Protein AF-A0A1Q8G1G6-F1 (afdb_monomer)

Solvent-accessible surface area (backbone atoms only — not comparable to full-atom values): 7381 Å² total; per-residue (Å²): 135,86,81,85,79,86,80,86,79,85,81,82,80,85,83,89,83,85,90,81,82,91,75,85,71,74,69,77,71,67,73,86,63,88,82,80,86,78,89,81,55,75,62,34,54,65,38,69,71,46,29,53,55,49,52,52,51,45,48,54,49,23,48,52,51,34,54,61,74,38,65,86,47,93,57,34,90,70,48,39,62,54,44,27,52,57,45,30,52,55,54,49,54,53,50,51,58,49,26,57,52,52,51,52,54,56,58,72,68,56,77,84,90,123

Sequence (114 aa):
MKHTLLTLAVCLTGLTAALSGTGGTATAQTPAGPAVQIPFEAADLIDPARYEALRERVEIAARDVCREQLLGDLLRPVTLNACIRDAHARAIDQLEAQRSTALTVAAASVPDQG

Secondary structure (DSSP, 8-state):
-----------------------------------------HHHHHSHHHHHHHHHHHHHHHHHHHHHHTTT-TTHHHHHHHHHHHHHHHHHHHHHHHHHHHHHHHHHTS----

Mean predicted aligned error: 14.42 Å

Nearest PDB structures (foldseek):
  3h36-assembly1_A  TM=5.612E-01  e=1.319E+00  Streptococcus mutans

Structure (mmCIF, N/CA/C/O backbone):
data_AF-A0A1Q8G1G6-F1
#
_entry.id   AF-A0A1Q8G1G6-F1
#
loop_
_atom_site.group_PDB
_atom_site.id
_atom_site.type_symbol
_atom_site.label_atom_id
_atom_site.label_alt_id
_atom_site.label_comp_id
_atom_site.label_asym_id
_atom_site.label_entity_id
_atom_site.label_seq_id
_atom_site.pdbx_PDB_ins_code
_atom_site.Cartn_x
_atom_site.Cartn_y
_atom_site.Cartn_z
_atom_site.occupancy
_atom_site.B_iso_or_equiv
_atom_site.auth_seq_id
_atom_site.auth_comp_id
_atom_site.auth_asym_id
_atom_site.auth_atom_id
_atom_site.pdbx_PDB_model_num
ATOM 1 N N . MET A 1 1 ? 15.015 -27.071 -15.206 1.00 39.94 1 MET A N 1
ATOM 2 C CA . MET A 1 1 ? 15.025 -25.614 -14.957 1.00 39.94 1 MET A CA 1
ATOM 3 C C . MET A 1 1 ? 15.166 -25.433 -13.454 1.00 39.94 1 MET A C 1
ATOM 5 O O . MET A 1 1 ? 14.336 -25.945 -12.719 1.00 39.94 1 MET A O 1
ATOM 9 N N . LYS A 1 2 ? 16.305 -24.897 -13.005 1.00 38.47 2 LYS A N 1
ATOM 10 C CA . LYS A 1 2 ? 16.704 -24.829 -11.591 1.00 38.47 2 LYS A CA 1
ATOM 11 C C . LYS A 1 2 ? 15.931 -23.702 -10.900 1.00 38.47 2 LYS A C 1
ATOM 13 O O . LYS A 1 2 ? 16.002 -22.565 -11.347 1.00 38.47 2 LYS A O 1
ATOM 18 N N . HIS A 1 3 ? 15.177 -24.030 -9.855 1.00 40.62 3 HIS A N 1
ATOM 19 C CA . HIS A 1 3 ? 14.495 -23.060 -9.001 1.00 40.62 3 HIS A CA 1
ATOM 20 C C . HIS A 1 3 ? 15.512 -22.448 -8.033 1.00 40.62 3 HIS A C 1
ATOM 22 O O . HIS A 1 3 ? 16.017 -23.135 -7.147 1.00 40.62 3 HIS A O 1
ATOM 28 N N . THR A 1 4 ? 15.846 -21.174 -8.226 1.00 50.84 4 THR A N 1
ATOM 29 C CA . THR A 1 4 ? 16.732 -20.430 -7.325 1.00 50.84 4 THR A CA 1
ATOM 30 C C . THR A 1 4 ? 15.896 -19.862 -6.177 1.00 50.84 4 THR A C 1
ATOM 32 O O . THR A 1 4 ? 15.312 -18.790 -6.294 1.00 50.84 4 THR A O 1
ATOM 35 N N . LEU A 1 5 ? 15.799 -20.615 -5.080 1.00 47.06 5 LEU A N 1
ATOM 36 C CA . LEU A 1 5 ? 15.275 -20.157 -3.790 1.00 47.06 5 LEU A CA 1
ATOM 37 C C . LEU A 1 5 ? 16.332 -19.271 -3.119 1.00 47.06 5 LEU A C 1
ATOM 39 O O . LEU A 1 5 ? 17.402 -19.755 -2.752 1.00 47.06 5 LEU A O 1
ATOM 43 N N . LEU A 1 6 ? 16.052 -17.976 -2.976 1.00 44.91 6 LEU A N 1
ATOM 44 C CA . LEU A 1 6 ? 16.914 -17.046 -2.245 1.00 44.91 6 LEU A CA 1
ATOM 45 C C . LEU A 1 6 ? 16.515 -17.067 -0.761 1.00 44.91 6 LEU A C 1
ATOM 47 O O . LEU A 1 6 ? 15.609 -16.363 -0.325 1.00 44.91 6 LEU A O 1
ATOM 51 N N . THR A 1 7 ? 17.168 -17.940 0.004 1.00 41.25 7 THR A N 1
ATOM 52 C CA . THR A 1 7 ? 17.011 -18.067 1.459 1.00 41.25 7 THR A CA 1
ATOM 53 C C . THR A 1 7 ? 17.846 -16.992 2.156 1.00 41.25 7 THR A C 1
ATOM 55 O O . THR A 1 7 ? 19.072 -17.010 2.068 1.00 41.25 7 THR A O 1
ATOM 58 N N . LEU A 1 8 ? 17.204 -16.055 2.855 1.00 38.19 8 LEU A N 1
ATOM 59 C CA . LEU A 1 8 ? 17.879 -14.977 3.584 1.00 38.19 8 LEU A CA 1
ATOM 60 C C . LEU A 1 8 ? 18.045 -15.383 5.059 1.00 38.19 8 LEU A C 1
ATOM 62 O O . LEU A 1 8 ? 17.093 -15.355 5.833 1.00 38.19 8 LEU A O 1
ATOM 66 N N . ALA A 1 9 ? 19.257 -15.798 5.436 1.00 41.69 9 ALA A N 1
ATOM 67 C CA . ALA A 1 9 ? 19.650 -16.071 6.818 1.00 41.69 9 ALA A CA 1
ATOM 68 C C . ALA A 1 9 ? 20.523 -14.914 7.325 1.00 41.69 9 ALA A C 1
ATOM 70 O O . ALA A 1 9 ? 21.681 -14.789 6.931 1.00 41.69 9 ALA A O 1
ATOM 71 N N . VAL A 1 10 ? 19.973 -14.050 8.182 1.00 51.41 10 VAL A N 1
ATOM 72 C CA . VAL A 1 10 ? 20.742 -12.975 8.830 1.00 51.41 10 VAL A CA 1
ATOM 73 C C . VAL A 1 10 ? 21.190 -13.459 10.208 1.00 51.41 10 VAL A C 1
ATOM 75 O O . VAL A 1 10 ? 20.435 -13.407 11.176 1.00 51.41 10 VAL A O 1
ATOM 78 N N . CYS A 1 11 ? 22.432 -13.942 10.296 1.00 42.97 11 CYS A N 1
ATOM 79 C CA . CYS A 1 11 ? 23.124 -14.144 11.569 1.00 42.97 11 CYS A CA 1
ATOM 80 C C . CYS A 1 11 ? 23.614 -12.788 12.095 1.00 42.97 11 CYS A C 1
ATOM 82 O O . CYS A 1 11 ? 24.591 -12.245 11.583 1.00 42.97 11 CYS A O 1
ATOM 84 N N . LEU A 1 12 ? 22.962 -12.242 13.128 1.00 52.25 12 LEU A N 1
ATOM 85 C CA . LEU A 1 12 ? 23.499 -11.106 13.880 1.00 52.25 12 LEU A CA 1
ATOM 86 C C . LEU A 1 12 ? 24.586 -11.592 14.849 1.00 52.25 12 LEU A C 1
ATOM 88 O O . LEU A 1 12 ? 24.306 -12.009 15.972 1.00 52.25 12 LEU A O 1
ATOM 92 N N . THR A 1 13 ? 25.844 -11.513 14.421 1.00 53.56 13 THR A N 1
ATOM 93 C CA . THR A 1 13 ? 26.989 -11.442 15.335 1.00 53.56 13 THR A CA 1
ATOM 94 C C . THR A 1 13 ? 26.909 -10.148 16.137 1.00 53.56 13 THR A C 1
ATOM 96 O O . THR A 1 13 ? 26.920 -9.056 15.570 1.00 53.56 13 THR A O 1
ATOM 99 N N . GLY A 1 14 ? 26.799 -10.285 17.458 1.00 50.66 14 GLY A N 1
ATOM 100 C CA . GLY A 1 14 ? 26.760 -9.169 18.390 1.00 50.66 14 GLY A CA 1
ATOM 101 C C . GLY A 1 14 ? 28.087 -8.421 18.492 1.00 50.66 14 GLY A C 1
ATOM 102 O O . GLY A 1 14 ? 29.159 -9.011 18.377 1.00 50.66 14 GLY A O 1
ATOM 103 N N . LEU A 1 15 ? 27.999 -7.124 18.792 1.00 52.25 15 LEU A N 1
ATOM 104 C CA . LEU A 1 15 ? 29.054 -6.411 19.498 1.00 52.25 15 LEU A CA 1
ATOM 105 C C . LEU A 1 15 ? 28.471 -5.244 20.309 1.00 52.25 15 LEU A C 1
ATOM 107 O O . LEU A 1 15 ? 27.828 -4.335 19.794 1.00 52.25 15 LEU A O 1
ATOM 111 N N . THR A 1 16 ? 28.696 -5.346 21.611 1.00 51.12 16 THR A N 1
ATOM 112 C CA . THR A 1 16 ? 28.437 -4.425 22.722 1.00 51.12 16 THR A CA 1
ATOM 113 C C . THR A 1 16 ? 29.156 -3.079 22.581 1.00 51.12 16 THR A C 1
ATOM 115 O O . THR A 1 16 ? 30.361 -3.096 22.355 1.00 51.12 16 THR A O 1
ATOM 118 N N . ALA A 1 17 ? 28.479 -1.953 22.872 1.00 47.72 17 ALA A N 1
ATOM 119 C CA . ALA A 1 17 ? 28.999 -0.888 23.753 1.00 47.72 17 ALA A CA 1
ATOM 120 C C . ALA A 1 17 ? 28.007 0.277 24.001 1.00 47.72 17 ALA A C 1
ATOM 122 O O . ALA A 1 17 ? 27.592 0.968 23.081 1.00 47.72 17 ALA A O 1
ATOM 123 N N . ALA A 1 18 ? 27.794 0.519 25.300 1.00 41.44 18 ALA A N 1
ATOM 124 C CA . ALA A 1 18 ? 27.652 1.805 25.993 1.00 41.44 18 ALA A CA 1
ATOM 125 C C . ALA A 1 18 ? 26.351 2.635 25.903 1.00 41.44 18 ALA A C 1
ATOM 127 O O . ALA A 1 18 ? 25.931 3.152 24.875 1.00 41.44 18 ALA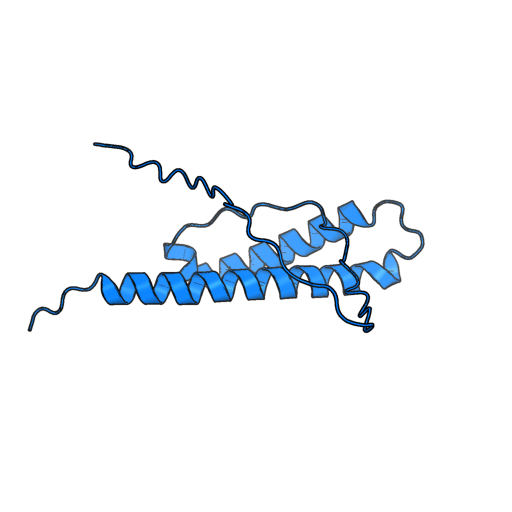 A O 1
ATOM 128 N N . LEU A 1 19 ? 25.794 2.820 27.105 1.00 60.97 19 LEU A N 1
ATOM 129 C CA . LEU A 1 19 ? 24.675 3.661 27.502 1.00 60.97 19 LEU A CA 1
A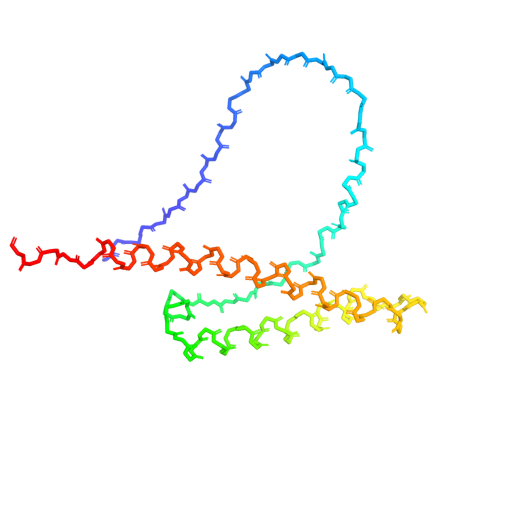TOM 130 C C . LEU A 1 19 ? 24.981 5.154 27.322 1.00 60.97 19 LEU A C 1
ATOM 132 O O . LEU A 1 19 ? 26.043 5.607 27.745 1.00 60.97 19 LEU A O 1
ATOM 136 N N . SER A 1 20 ? 24.001 5.936 26.857 1.00 49.38 20 SER A N 1
ATOM 137 C CA . SER A 1 20 ? 23.825 7.348 27.236 1.00 49.38 20 SER A CA 1
ATOM 138 C C . SER A 1 20 ? 22.422 7.857 26.889 1.00 49.38 20 SER A C 1
ATOM 140 O O . SER A 1 20 ? 22.073 8.003 25.725 1.00 49.38 20 SER A O 1
ATOM 142 N N . GLY A 1 21 ? 21.652 8.170 27.934 1.00 44.41 21 GLY A N 1
ATOM 143 C CA . GLY A 1 21 ? 21.021 9.488 28.055 1.00 44.41 21 GLY A CA 1
ATOM 144 C C . GLY A 1 21 ? 19.748 9.785 27.260 1.00 44.41 21 GLY A C 1
ATOM 145 O O . GLY A 1 21 ? 19.801 10.382 26.196 1.00 44.41 21 GLY A O 1
ATOM 146 N N . THR A 1 22 ? 18.609 9.498 27.898 1.00 48.81 22 THR A N 1
ATOM 147 C CA . THR A 1 22 ? 17.426 10.378 28.022 1.00 48.81 22 THR A CA 1
ATOM 148 C C . THR A 1 22 ? 16.956 11.154 26.792 1.00 48.81 22 THR A C 1
ATOM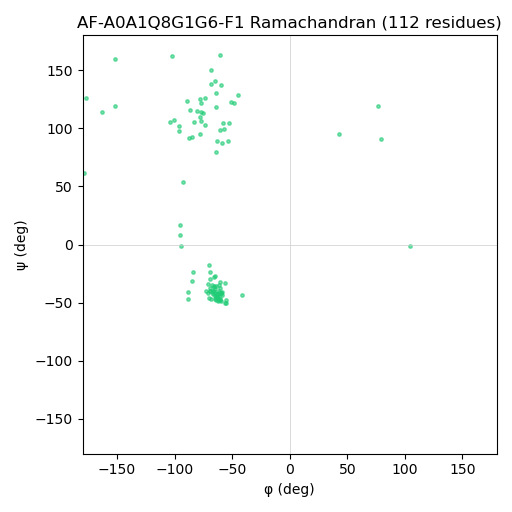 150 O O . THR A 1 22 ? 17.309 12.308 26.565 1.00 48.81 22 THR A O 1
ATOM 153 N N . GLY A 1 23 ? 15.994 10.547 26.114 1.00 39.09 23 GLY A N 1
ATOM 154 C CA . GLY A 1 23 ? 15.108 11.201 25.168 1.00 39.09 23 GLY A CA 1
ATOM 155 C C . GLY A 1 23 ? 14.143 10.161 24.647 1.00 39.09 23 GLY A C 1
ATOM 156 O O . GLY A 1 23 ? 14.199 9.810 23.477 1.00 39.09 23 GLY A O 1
ATOM 157 N N . GLY A 1 24 ? 13.338 9.588 25.547 1.00 40.06 24 GLY A N 1
ATOM 158 C CA . GLY A 1 24 ? 12.262 8.680 25.181 1.00 40.06 24 GLY A CA 1
ATOM 159 C C . GLY A 1 24 ? 11.233 9.438 24.356 1.00 40.06 24 GLY A C 1
ATOM 160 O O . GLY A 1 24 ? 10.193 9.839 24.868 1.00 40.06 24 GLY A O 1
ATOM 161 N N . THR A 1 25 ? 11.514 9.630 23.069 1.00 42.53 25 THR A N 1
ATOM 162 C CA . THR A 1 25 ? 10.460 9.644 22.078 1.00 42.53 25 THR A CA 1
ATOM 163 C C . THR A 1 25 ? 9.848 8.261 22.193 1.00 42.53 25 THR A C 1
ATOM 165 O O . THR A 1 25 ? 10.382 7.257 21.719 1.00 42.53 25 THR A O 1
ATOM 168 N N . ALA A 1 26 ? 8.739 8.189 22.925 1.00 40.22 26 ALA A N 1
ATOM 169 C CA . ALA A 1 26 ? 7.747 7.180 22.658 1.00 40.22 26 ALA A CA 1
ATOM 17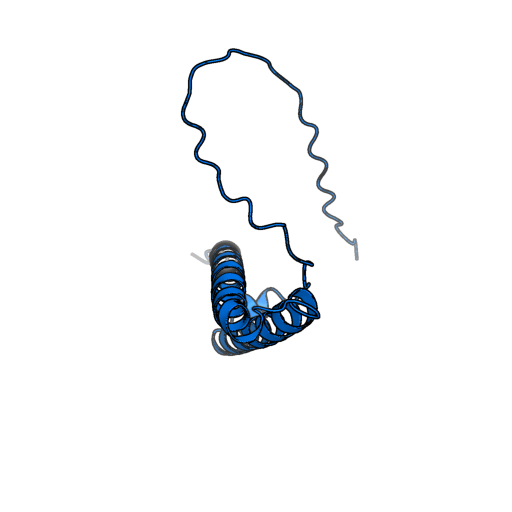0 C C . ALA A 1 26 ? 7.424 7.344 21.172 1.00 40.22 26 ALA A C 1
ATOM 172 O O . ALA A 1 26 ? 6.568 8.133 20.779 1.00 40.22 26 ALA A O 1
ATOM 173 N N . THR A 1 27 ? 8.181 6.647 20.324 1.00 42.66 27 THR A N 1
ATOM 174 C CA . THR A 1 27 ? 7.638 6.163 19.077 1.00 42.66 27 THR A CA 1
ATOM 175 C C . THR A 1 27 ? 6.403 5.433 19.557 1.00 42.66 27 THR A C 1
ATOM 177 O O . THR A 1 27 ? 6.492 4.427 20.261 1.00 42.66 27 THR A O 1
ATOM 180 N N . ALA A 1 28 ? 5.242 6.050 19.350 1.00 39.44 28 ALA A N 1
ATOM 181 C CA . ALA A 1 28 ? 3.993 5.339 19.405 1.00 39.44 28 ALA A CA 1
ATOM 182 C C . ALA A 1 28 ? 4.166 4.265 18.337 1.00 39.44 28 ALA A C 1
ATOM 184 O O . ALA A 1 28 ? 3.925 4.501 17.154 1.00 39.44 28 ALA A O 1
ATOM 185 N N . GLN A 1 29 ? 4.740 3.132 18.745 1.00 39.50 29 GLN A N 1
ATOM 186 C CA . GLN A 1 29 ? 4.792 1.917 17.976 1.00 39.50 29 GLN A CA 1
ATOM 187 C C . GLN A 1 29 ? 3.322 1.579 17.845 1.00 39.50 29 GLN A C 1
ATOM 189 O O . GLN A 1 29 ? 2.725 0.991 18.744 1.00 39.50 29 GLN A O 1
ATOM 194 N N . THR A 1 30 ? 2.699 2.108 16.787 1.00 46.62 30 THR A N 1
ATOM 195 C CA . THR A 1 30 ? 1.367 1.687 16.395 1.00 46.62 30 THR A CA 1
ATOM 196 C C . THR A 1 30 ? 1.464 0.170 16.393 1.00 46.62 30 THR A C 1
ATOM 198 O O . THR A 1 30 ? 2.377 -0.335 15.726 1.00 46.62 30 THR A O 1
ATOM 201 N N . PRO A 1 31 ? 0.634 -0.541 17.178 1.00 46.06 31 PRO A N 1
ATOM 202 C CA . PRO A 1 31 ? 0.660 -1.991 17.195 1.00 46.06 31 PRO A CA 1
ATOM 203 C C . PRO A 1 31 ? 0.728 -2.461 15.748 1.00 46.06 31 PRO A C 1
ATOM 205 O O . PRO A 1 31 ? -0.024 -1.937 14.919 1.00 46.06 31 PRO A O 1
ATOM 208 N N . ALA A 1 32 ? 1.678 -3.344 15.428 1.00 51.94 32 ALA A N 1
ATOM 209 C CA . ALA A 1 32 ? 1.762 -3.930 14.101 1.00 51.94 32 ALA A CA 1
ATOM 210 C C . ALA A 1 32 ? 0.408 -4.597 13.842 1.00 51.94 32 ALA A C 1
ATOM 212 O O . ALA A 1 32 ? 0.106 -5.645 14.412 1.00 51.94 32 ALA A O 1
ATOM 213 N N . GLY A 1 33 ? -0.453 -3.901 13.098 1.00 53.75 33 GLY A N 1
ATOM 214 C CA . GLY A 1 33 ? -1.781 -4.381 12.770 1.00 53.75 33 GLY A CA 1
ATOM 215 C C . GLY A 1 33 ? -1.670 -5.689 11.989 1.00 53.75 33 GLY A C 1
ATOM 216 O O . GLY A 1 33 ? -0.594 -6.005 11.473 1.00 53.75 33 GLY A O 1
ATOM 217 N N . PRO A 1 34 ? -2.758 -6.462 11.895 1.00 60.75 34 PRO A N 1
ATOM 218 C CA . PRO A 1 34 ? -2.795 -7.673 11.102 1.00 60.75 34 PRO A CA 1
ATOM 219 C C . PRO A 1 34 ? -2.283 -7.349 9.698 1.00 60.75 34 PRO A C 1
ATOM 221 O O . PRO A 1 34 ? -2.755 -6.429 9.028 1.00 60.75 34 PRO A O 1
ATOM 224 N N . ALA A 1 35 ? -1.234 -8.065 9.305 1.00 63.47 35 ALA A N 1
ATOM 225 C CA . ALA A 1 35 ? -0.569 -7.850 8.037 1.00 63.47 35 ALA A CA 1
ATOM 226 C C . ALA A 1 35 ? -1.422 -8.465 6.924 1.00 63.47 35 ALA A C 1
ATOM 228 O O . ALA A 1 35 ? -1.580 -9.685 6.865 1.00 63.47 35 ALA A O 1
ATOM 229 N N . VAL A 1 36 ? -1.957 -7.629 6.033 1.00 73.00 36 VAL A N 1
ATOM 230 C CA . VAL A 1 36 ? -2.583 -8.101 4.794 1.00 73.00 36 VAL A CA 1
ATOM 231 C C . VAL A 1 36 ? -1.532 -8.196 3.706 1.00 73.00 36 VAL A C 1
ATOM 233 O O . VAL A 1 36 ? -0.843 -7.229 3.388 1.00 73.00 36 VAL A O 1
ATOM 236 N N . GLN A 1 37 ? -1.411 -9.394 3.141 1.00 80.56 37 GLN A N 1
ATOM 237 C CA . GLN A 1 37 ? -0.549 -9.654 1.999 1.00 80.56 37 GLN A CA 1
ATOM 238 C C . GLN A 1 37 ? -1.323 -9.349 0.719 1.00 80.56 37 GLN A C 1
ATOM 240 O O . GLN A 1 37 ? -2.311 -10.015 0.415 1.00 80.56 37 GLN A O 1
ATOM 245 N N . ILE A 1 38 ? -0.862 -8.355 -0.036 1.00 84.56 38 ILE A N 1
ATOM 246 C CA . ILE A 1 38 ? -1.379 -8.057 -1.372 1.00 84.56 38 ILE A CA 1
ATOM 247 C C . ILE A 1 38 ? -0.391 -8.663 -2.369 1.00 84.56 38 ILE A C 1
ATOM 249 O O . ILE A 1 38 ? 0.715 -8.138 -2.500 1.00 84.56 38 ILE A O 1
ATOM 253 N N . PRO A 1 39 ? -0.729 -9.773 -3.049 1.00 85.94 39 PRO A N 1
ATOM 254 C CA . PRO A 1 39 ? 0.151 -10.339 -4.059 1.00 85.94 39 PRO A CA 1
ATOM 255 C C . PRO A 1 39 ? 0.242 -9.401 -5.272 1.00 85.94 39 PRO A C 1
ATOM 257 O O . PRO A 1 39 ? -0.761 -8.839 -5.726 1.00 85.94 39 PRO A O 1
ATOM 260 N N . PHE A 1 40 ? 1.452 -9.244 -5.803 1.00 90.94 40 PHE A N 1
ATOM 261 C CA . PHE A 1 40 ? 1.724 -8.526 -7.046 1.00 90.94 40 PHE A CA 1
ATOM 262 C C . PHE A 1 40 ? 2.984 -9.077 -7.724 1.00 90.94 40 PHE A C 1
ATOM 264 O O . PHE A 1 40 ? 3.825 -9.725 -7.099 1.00 90.94 40 PHE A O 1
ATOM 271 N N . GLU A 1 41 ? 3.105 -8.814 -9.017 1.00 91.06 41 GLU A N 1
ATOM 272 C CA . GLU A 1 41 ? 4.250 -9.151 -9.856 1.00 91.06 41 GLU A CA 1
ATOM 273 C C . GLU A 1 41 ? 5.125 -7.916 -10.102 1.00 91.06 41 GLU A C 1
ATOM 275 O O . GLU A 1 41 ? 4.669 -6.778 -10.005 1.00 91.06 41 GLU A O 1
ATOM 280 N N . ALA A 1 42 ? 6.377 -8.114 -10.526 1.00 87.38 42 ALA A N 1
ATOM 281 C CA . ALA A 1 42 ? 7.262 -7.000 -10.889 1.00 87.38 42 ALA A CA 1
ATOM 282 C C . ALA A 1 42 ? 6.656 -6.089 -11.977 1.00 87.38 42 ALA A C 1
ATOM 284 O O . ALA A 1 42 ? 6.839 -4.873 -11.951 1.00 87.38 42 ALA A O 1
ATOM 285 N N . ALA A 1 43 ? 5.882 -6.663 -12.902 1.00 88.94 43 ALA A N 1
ATOM 286 C CA . ALA A 1 43 ? 5.189 -5.906 -13.937 1.00 88.94 43 ALA A CA 1
ATOM 287 C C . ALA A 1 43 ? 4.107 -4.964 -13.376 1.00 88.94 43 ALA A C 1
ATOM 289 O O . ALA A 1 43 ? 3.859 -3.927 -13.983 1.00 88.94 43 ALA A O 1
ATOM 290 N N . ASP A 1 44 ? 3.518 -5.266 -12.212 1.00 92.06 44 ASP A N 1
ATOM 291 C CA . ASP A 1 44 ? 2.572 -4.362 -11.542 1.00 92.06 44 ASP A CA 1
ATOM 292 C C . ASP A 1 44 ? 3.253 -3.106 -10.984 1.00 92.06 44 ASP A C 1
ATOM 294 O O . ASP A 1 44 ? 2.602 -2.083 -10.803 1.00 92.06 44 ASP A O 1
ATOM 298 N N . LEU A 1 45 ? 4.559 -3.167 -10.709 1.00 92.62 45 LEU A N 1
ATOM 299 C CA . LEU A 1 45 ? 5.332 -2.017 -10.236 1.00 92.62 45 LEU A CA 1
ATOM 300 C C . LEU A 1 45 ? 5.835 -1.136 -11.387 1.00 92.62 45 LEU A C 1
ATOM 302 O O . LEU A 1 45 ? 6.005 0.075 -11.227 1.00 92.62 45 LEU A O 1
ATOM 306 N N . ILE A 1 46 ? 6.117 -1.745 -12.538 1.00 92.25 46 ILE A N 1
ATOM 307 C CA . ILE A 1 46 ? 6.750 -1.074 -13.678 1.00 92.25 46 ILE A CA 1
ATOM 308 C C . ILE A 1 46 ? 5.696 -0.434 -14.588 1.00 92.25 46 ILE A C 1
ATOM 310 O O . ILE A 1 46 ? 5.844 0.730 -14.964 1.00 92.25 46 ILE A O 1
ATOM 314 N N . ASP A 1 47 ? 4.630 -1.167 -14.922 1.00 92.75 47 ASP A N 1
ATOM 315 C CA . ASP A 1 47 ? 3.565 -0.669 -15.790 1.00 92.75 47 ASP A CA 1
ATOM 316 C C . ASP A 1 47 ? 2.692 0.360 -15.045 1.00 92.75 47 ASP A C 1
ATOM 318 O O . ASP A 1 47 ? 2.175 0.058 -13.967 1.00 92.75 47 ASP A O 1
ATOM 322 N N . PRO A 1 48 ? 2.498 1.576 -15.586 1.00 90.69 48 PRO A N 1
ATOM 323 C CA . PRO A 1 48 ? 1.776 2.634 -14.887 1.00 90.69 48 PRO A CA 1
ATOM 324 C C . PRO A 1 48 ? 0.291 2.315 -14.673 1.00 90.69 48 PRO A C 1
ATOM 326 O O . PRO A 1 48 ? -0.245 2.658 -13.624 1.00 90.69 48 PRO A O 1
ATOM 329 N N . ALA A 1 49 ? -0.378 1.645 -15.616 1.00 94.62 49 ALA A N 1
ATOM 330 C CA . ALA A 1 49 ? -1.792 1.305 -15.477 1.00 94.62 49 ALA A CA 1
ATOM 331 C C . ALA A 1 49 ? -1.994 0.187 -14.444 1.00 94.62 49 ALA A C 1
ATOM 333 O O . ALA A 1 49 ? -2.907 0.253 -13.618 1.00 94.62 49 ALA A O 1
ATOM 334 N N . ARG A 1 50 ? -1.109 -0.819 -14.442 1.00 94.38 50 ARG A N 1
ATOM 335 C CA . ARG A 1 50 ? -1.119 -1.883 -13.426 1.00 94.38 50 ARG A CA 1
ATOM 336 C C . ARG A 1 50 ? -0.750 -1.350 -12.043 1.00 94.38 50 ARG A C 1
ATOM 338 O O . ARG A 1 50 ? -1.327 -1.806 -11.058 1.00 94.38 50 ARG A O 1
ATOM 345 N N . TYR A 1 51 ? 0.148 -0.367 -11.972 1.00 93.94 51 TYR A N 1
ATOM 346 C CA . TYR A 1 51 ? 0.517 0.287 -10.721 1.00 93.94 51 TYR A CA 1
ATOM 347 C C . TYR A 1 51 ? -0.662 1.028 -10.094 1.00 93.94 51 TYR A C 1
ATOM 349 O O . TYR A 1 51 ? -0.927 0.847 -8.908 1.00 93.94 51 TYR A O 1
ATOM 357 N N . GLU A 1 52 ? -1.418 1.799 -10.878 1.00 94.31 52 GLU A N 1
ATOM 358 C CA . GLU A 1 52 ? -2.631 2.456 -10.376 1.00 94.31 52 GLU A CA 1
ATOM 359 C C . GLU A 1 52 ? -3.674 1.436 -9.899 1.00 94.31 52 GLU A C 1
ATOM 361 O O . GLU A 1 52 ? -4.217 1.574 -8.803 1.00 94.31 52 GLU A O 1
ATOM 366 N N . ALA A 1 53 ? -3.872 0.341 -10.641 1.00 95.06 53 ALA A N 1
ATOM 367 C CA . ALA A 1 53 ? -4.746 -0.744 -10.196 1.00 95.06 53 ALA A CA 1
ATOM 368 C C . ALA A 1 53 ? -4.254 -1.399 -8.889 1.00 95.06 53 ALA A C 1
ATOM 370 O O . ALA A 1 53 ? -5.059 -1.816 -8.056 1.00 95.06 53 ALA A O 1
ATOM 371 N N . LEU A 1 54 ? -2.939 -1.505 -8.678 1.00 94.25 54 LEU A N 1
ATOM 372 C CA . LEU A 1 54 ? -2.366 -2.005 -7.428 1.00 94.25 54 LEU A CA 1
ATOM 373 C C . LEU A 1 54 ? -2.591 -1.024 -6.265 1.00 94.25 54 LEU A C 1
ATOM 375 O O . LEU A 1 54 ? -2.947 -1.472 -5.176 1.00 94.25 54 LEU A O 1
ATOM 379 N N . ARG A 1 55 ? -2.469 0.293 -6.488 1.00 94.12 55 ARG A N 1
ATOM 380 C CA . ARG A 1 55 ? -2.798 1.318 -5.478 1.00 94.12 55 ARG A CA 1
ATOM 381 C C . ARG A 1 55 ? -4.263 1.237 -5.044 1.00 94.12 55 ARG A C 1
ATOM 383 O O . ARG A 1 55 ? -4.547 1.284 -3.851 1.00 94.12 55 ARG A O 1
ATOM 390 N N . GLU A 1 56 ? -5.185 1.027 -5.981 1.00 95.00 56 GLU A N 1
ATOM 391 C CA . GLU A 1 56 ? -6.606 0.848 -5.658 1.00 95.00 56 GLU A CA 1
ATOM 392 C C . GLU A 1 56 ? -6.845 -0.404 -4.794 1.00 95.00 56 GLU A C 1
ATOM 394 O O . GLU A 1 56 ? -7.563 -0.349 -3.792 1.00 95.00 56 GLU A O 1
ATOM 399 N N . ARG A 1 57 ? -6.178 -1.528 -5.106 1.00 93.56 57 ARG A N 1
ATOM 400 C CA . ARG A 1 57 ? -6.240 -2.737 -4.260 1.00 93.56 57 AR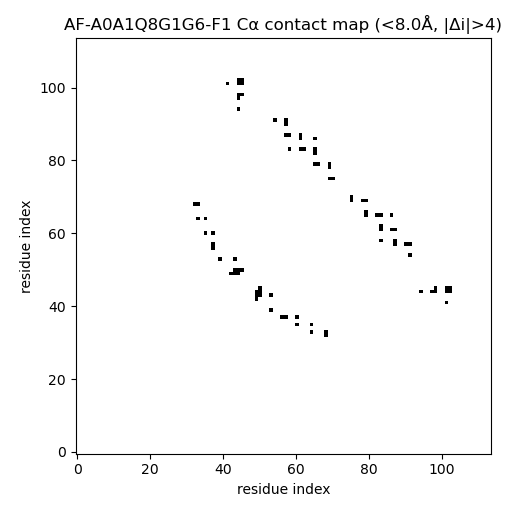G A CA 1
ATOM 401 C C . ARG A 1 57 ? -5.717 -2.483 -2.846 1.00 93.56 57 ARG A C 1
ATOM 403 O O . ARG A 1 57 ? -6.282 -3.016 -1.892 1.00 93.56 57 ARG A O 1
ATOM 410 N N . VAL A 1 58 ? -4.667 -1.672 -2.702 1.00 92.75 58 VAL A N 1
ATOM 411 C CA . VAL A 1 58 ? -4.129 -1.257 -1.397 1.00 92.75 58 VAL A CA 1
ATOM 412 C C . VAL A 1 58 ? -5.156 -0.443 -0.610 1.00 92.75 58 VAL A C 1
ATOM 414 O O . VAL A 1 58 ? -5.335 -0.688 0.583 1.00 92.75 58 VAL A O 1
ATOM 417 N N . GLU A 1 59 ? -5.872 0.482 -1.252 1.00 93.31 59 GLU A N 1
ATOM 418 C CA . GLU A 1 59 ? -6.928 1.254 -0.591 1.00 93.31 59 GLU A CA 1
ATOM 419 C C . GLU A 1 59 ? -8.065 0.355 -0.083 1.00 93.31 59 GLU A C 1
ATOM 421 O O . GLU A 1 59 ? -8.500 0.489 1.065 1.00 93.31 59 GLU A O 1
ATOM 426 N N . ILE A 1 60 ? -8.531 -0.585 -0.911 1.00 93.38 60 ILE A N 1
ATOM 427 C CA . ILE A 1 60 ? -9.578 -1.541 -0.526 1.00 93.38 60 ILE A CA 1
ATOM 428 C C . ILE A 1 60 ? -9.108 -2.392 0.660 1.00 93.38 60 ILE A C 1
ATOM 430 O O . ILE A 1 60 ? -9.802 -2.466 1.674 1.00 93.38 60 ILE A O 1
ATOM 434 N N . ALA A 1 61 ? -7.894 -2.943 0.588 1.00 91.44 61 ALA A N 1
ATOM 435 C CA . ALA A 1 61 ? -7.317 -3.731 1.673 1.00 91.44 61 ALA A CA 1
ATOM 436 C C . ALA A 1 61 ? -7.189 -2.926 2.979 1.00 91.44 61 ALA A C 1
ATOM 438 O O . ALA A 1 61 ? -7.524 -3.431 4.050 1.00 91.44 61 ALA A O 1
ATOM 439 N N . ALA A 1 62 ? -6.769 -1.658 2.912 1.00 90.88 62 ALA A N 1
ATOM 440 C CA . ALA A 1 62 ? -6.688 -0.785 4.083 1.00 90.88 62 ALA A CA 1
ATOM 441 C C . ALA A 1 62 ? -8.064 -0.572 4.739 1.00 90.88 62 ALA A C 1
ATOM 443 O O . ALA A 1 62 ? -8.178 -0.578 5.967 1.00 90.88 62 ALA A O 1
ATOM 444 N N . ARG A 1 63 ? -9.123 -0.418 3.933 1.00 91.50 63 ARG A N 1
ATOM 445 C CA . ARG A 1 63 ? -10.506 -0.309 4.427 1.00 91.50 63 ARG A CA 1
ATOM 446 C C . ARG A 1 63 ? -10.950 -1.573 5.147 1.00 91.50 63 ARG A C 1
ATOM 448 O O . ARG A 1 63 ? -11.533 -1.464 6.227 1.00 91.50 63 ARG A O 1
ATOM 455 N N . ASP A 1 64 ? -10.671 -2.737 4.576 1.00 91.25 64 ASP A N 1
ATOM 456 C CA . ASP A 1 64 ? -11.096 -4.016 5.142 1.00 91.25 64 ASP A CA 1
ATOM 457 C C . ASP A 1 64 ? -10.353 -4.322 6.448 1.00 91.25 64 ASP A C 1
ATOM 459 O O . ASP A 1 64 ? -10.998 -4.551 7.473 1.00 91.25 64 ASP A O 1
ATOM 463 N N . VAL A 1 65 ? -9.027 -4.148 6.474 1.00 89.25 65 VAL A N 1
ATOM 464 C CA . VAL A 1 65 ? -8.215 -4.287 7.696 1.00 89.25 65 VAL A CA 1
ATOM 465 C C . VAL A 1 65 ? -8.713 -3.379 8.808 1.00 89.25 65 VAL A C 1
ATOM 467 O O . VAL A 1 65 ? -8.888 -3.820 9.941 1.00 89.25 65 VAL A O 1
ATOM 470 N N . CYS A 1 66 ? -8.955 -2.103 8.511 1.00 90.12 66 CYS A N 1
ATOM 471 C CA . CYS A 1 66 ? -9.391 -1.155 9.529 1.00 90.12 66 CYS A CA 1
ATOM 472 C C . CYS A 1 66 ? -10.818 -1.423 10.022 1.00 90.12 66 CYS A C 1
ATOM 474 O O . CYS A 1 66 ? -11.124 -1.148 11.183 1.00 90.12 66 CYS A O 1
ATOM 476 N N . ARG A 1 67 ? -11.697 -1.978 9.178 1.00 90.25 67 ARG A N 1
ATOM 477 C CA . ARG A 1 67 ? -13.033 -2.425 9.602 1.00 90.25 67 ARG A CA 1
ATOM 478 C C . ARG A 1 67 ? -12.956 -3.613 10.554 1.00 90.25 67 ARG A C 1
ATOM 480 O O . ARG A 1 67 ? -13.689 -3.619 11.540 1.00 90.25 67 ARG A O 1
ATOM 487 N N . GLU A 1 68 ? -12.087 -4.578 10.266 1.00 88.44 68 GLU A N 1
ATOM 488 C CA . GLU A 1 68 ? -11.880 -5.768 11.097 1.00 88.44 68 GLU A CA 1
ATOM 489 C C . GLU A 1 68 ? -11.162 -5.437 12.412 1.00 88.44 68 GLU A C 1
ATOM 491 O O . GLU A 1 68 ? -11.576 -5.889 13.475 1.00 88.44 68 GLU A O 1
ATOM 496 N N . GLN A 1 69 ? -10.140 -4.583 12.372 1.00 85.00 69 GLN A N 1
ATOM 497 C CA . GLN A 1 69 ? -9.370 -4.165 13.549 1.00 85.00 69 GLN A CA 1
ATOM 498 C C . GLN A 1 69 ? -10.196 -3.386 14.573 1.00 85.00 69 GLN A C 1
ATOM 500 O O . GLN A 1 69 ? -9.975 -3.503 15.774 1.00 85.00 69 GLN A O 1
ATOM 505 N N . LEU A 1 70 ? -11.137 -2.569 14.102 1.00 87.88 70 LEU A N 1
ATOM 506 C CA . LEU A 1 70 ? -11.986 -1.735 14.957 1.00 87.88 70 LEU A CA 1
ATOM 507 C C . LEU A 1 70 ? -13.331 -2.406 15.260 1.00 87.88 70 LEU A C 1
ATOM 509 O O . LEU A 1 70 ? -14.300 -1.750 15.664 1.00 87.88 70 LEU A O 1
ATOM 513 N N . LEU A 1 71 ? -13.425 -3.715 15.032 1.00 85.38 71 LEU A N 1
ATOM 514 C CA . LEU A 1 71 ? -14.622 -4.492 15.294 1.00 85.38 71 LEU A CA 1
ATOM 515 C C . LEU A 1 71 ? -14.760 -4.668 16.814 1.00 85.38 71 LEU A C 1
ATOM 517 O O . LEU A 1 71 ? -14.045 -5.440 17.441 1.00 85.38 71 LEU A O 1
ATOM 521 N N . GLY A 1 72 ? -15.664 -3.887 17.411 1.00 80.25 72 GLY A N 1
ATOM 522 C CA . GLY A 1 72 ? -15.852 -3.813 18.867 1.00 80.25 72 GLY A CA 1
ATOM 523 C C . GLY A 1 72 ? -15.281 -2.552 19.524 1.00 80.25 72 GLY A C 1
ATOM 524 O O . GLY A 1 72 ? -15.458 -2.367 20.725 1.00 80.25 72 GLY A O 1
ATOM 525 N N . ASP A 1 73 ? -14.653 -1.657 18.756 1.00 84.06 73 ASP A N 1
ATOM 526 C CA . ASP A 1 73 ? -14.185 -0.363 19.255 1.00 84.06 73 ASP A CA 1
ATOM 527 C C . ASP A 1 73 ? -15.360 0.632 19.385 1.00 84.06 73 ASP A C 1
ATOM 529 O O . ASP A 1 73 ? -16.095 0.879 18.422 1.00 84.06 73 ASP A O 1
ATOM 533 N N . LEU A 1 74 ? -15.550 1.219 20.575 1.00 82.25 74 LEU A N 1
ATOM 534 C CA . LEU A 1 74 ? -16.617 2.202 20.833 1.00 82.25 74 LEU A CA 1
ATOM 535 C C . LEU A 1 74 ? -16.428 3.515 20.048 1.00 82.25 74 LEU A C 1
ATOM 537 O O . LEU A 1 74 ? -17.403 4.197 19.738 1.00 82.25 74 LEU A O 1
ATOM 541 N N . LEU A 1 75 ? -15.187 3.875 19.722 1.00 88.25 75 LEU A N 1
ATOM 542 C CA . LEU A 1 75 ? -14.794 5.077 18.987 1.00 88.25 75 LEU A CA 1
ATOM 543 C C . LEU A 1 75 ? -14.619 4.829 17.484 1.00 88.25 75 LEU A C 1
ATOM 545 O O . LEU A 1 75 ? -14.204 5.745 16.768 1.00 88.25 75 LEU A O 1
ATOM 549 N N . ARG A 1 76 ? -14.997 3.647 16.977 1.00 85.12 76 ARG A N 1
ATOM 550 C CA . ARG A 1 76 ? -14.898 3.267 15.558 1.00 85.12 76 ARG A CA 1
ATOM 551 C C . ARG A 1 76 ? -15.303 4.366 14.562 1.00 85.12 76 ARG A C 1
ATOM 553 O O . ARG A 1 76 ? -14.577 4.539 13.587 1.00 85.12 76 ARG A O 1
ATOM 560 N N . PRO A 1 77 ? -16.399 5.135 14.738 1.00 79.56 77 PRO A N 1
ATOM 561 C CA . PRO A 1 77 ? -16.764 6.180 13.775 1.00 79.56 77 PRO A CA 1
ATOM 562 C C . PRO A 1 77 ? -15.688 7.263 13.611 1.00 79.56 77 PRO A C 1
ATOM 564 O O . PRO A 1 77 ? -15.522 7.817 12.526 1.00 79.56 77 PRO A O 1
ATOM 567 N N . VAL A 1 78 ? -14.950 7.551 14.686 1.00 81.44 78 VAL A N 1
ATOM 568 C CA . VAL A 1 78 ? -13.904 8.578 14.731 1.00 81.44 78 VAL A CA 1
ATOM 569 C C . VAL A 1 78 ? -12.557 7.995 14.301 1.00 81.44 78 VAL A C 1
ATOM 571 O O . VAL A 1 78 ? -11.823 8.627 13.541 1.00 81.44 78 VAL A O 1
ATOM 574 N N . THR A 1 79 ? -12.237 6.776 14.740 1.00 87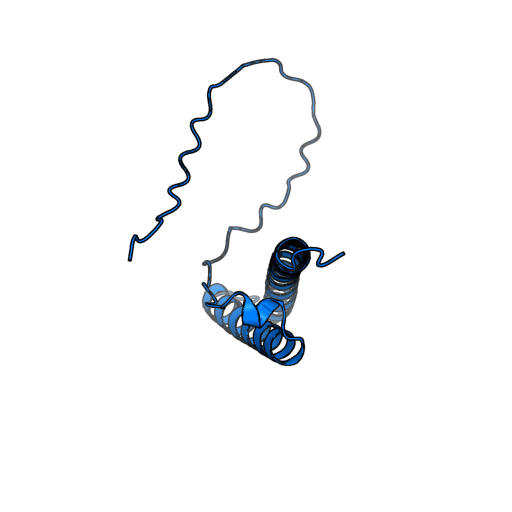.88 79 THR A N 1
ATOM 575 C CA . THR A 1 79 ? -10.923 6.152 14.520 1.00 87.88 79 THR A CA 1
ATOM 576 C C . THR A 1 79 ? -10.791 5.462 13.163 1.00 87.88 79 THR A C 1
ATOM 578 O O . THR A 1 79 ? -9.679 5.361 12.647 1.00 87.88 79 THR A O 1
ATOM 581 N N . LEU A 1 80 ? -11.896 5.057 12.524 1.00 89.94 80 LEU A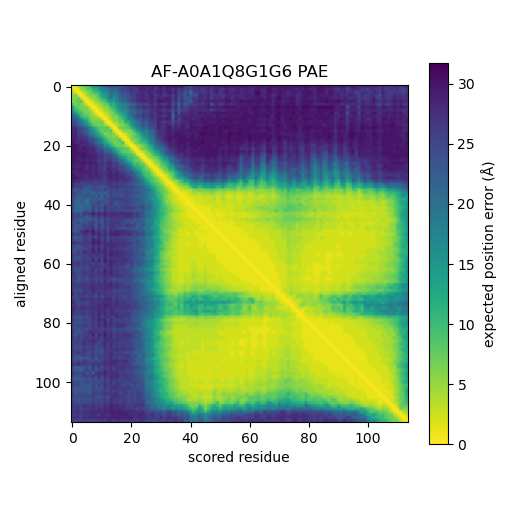 N 1
ATOM 582 C CA . LEU A 1 80 ? -11.867 4.317 11.256 1.00 89.94 80 LEU A CA 1
ATOM 583 C C . LEU A 1 80 ? -11.207 5.107 10.125 1.00 89.94 80 LEU A C 1
ATOM 585 O O . LEU A 1 80 ? -10.332 4.584 9.443 1.00 89.94 80 LEU A O 1
ATOM 589 N N . ASN A 1 81 ? -11.577 6.376 9.945 1.00 90.56 81 ASN A N 1
ATOM 590 C CA . ASN A 1 81 ? -10.988 7.200 8.885 1.00 90.56 81 ASN A CA 1
ATOM 591 C C . ASN A 1 81 ? -9.497 7.468 9.122 1.00 90.56 81 ASN A C 1
ATOM 593 O O . ASN A 1 81 ? -8.724 7.497 8.168 1.00 90.56 81 ASN A O 1
ATOM 597 N N . ALA A 1 82 ? -9.089 7.653 10.381 1.00 90.31 82 ALA A N 1
ATOM 598 C CA . ALA A 1 82 ? -7.679 7.808 10.725 1.00 90.31 82 ALA A CA 1
ATOM 599 C C . ALA A 1 82 ? -6.899 6.519 10.425 1.00 90.31 82 ALA A C 1
ATOM 601 O O . ALA A 1 82 ? -5.894 6.574 9.724 1.00 90.31 82 ALA A O 1
ATOM 602 N N . CYS A 1 83 ? -7.431 5.363 10.837 1.00 90.38 83 CYS A N 1
ATOM 603 C CA . CYS A 1 83 ? -6.845 4.060 10.535 1.00 90.38 83 CYS A CA 1
ATOM 604 C C . CYS A 1 83 ? -6.657 3.858 9.027 1.00 90.38 83 CYS A C 1
ATOM 606 O O . CYS A 1 83 ? -5.558 3.520 8.597 1.00 90.38 83 CYS A O 1
ATOM 608 N N . ILE A 1 84 ? -7.698 4.106 8.220 1.00 91.00 84 ILE A N 1
ATOM 609 C CA . ILE A 1 84 ? -7.645 3.893 6.765 1.00 91.00 84 ILE A CA 1
ATOM 610 C C . ILE A 1 84 ? -6.567 4.771 6.135 1.00 91.00 84 ILE A C 1
ATOM 612 O O . ILE A 1 84 ? -5.767 4.272 5.346 1.00 91.00 84 ILE A O 1
ATOM 616 N N . ARG A 1 85 ? -6.509 6.061 6.496 1.00 90.69 85 ARG A N 1
ATOM 617 C CA . ARG A 1 85 ? -5.490 6.977 5.965 1.00 90.69 85 ARG A CA 1
ATOM 618 C C . ARG A 1 85 ? -4.081 6.535 6.338 1.00 90.69 85 ARG A C 1
ATOM 620 O O . ARG A 1 85 ? -3.226 6.484 5.461 1.00 90.69 85 ARG A O 1
ATOM 627 N N . ASP A 1 86 ? -3.853 6.184 7.599 1.00 91.00 86 ASP A N 1
ATOM 628 C CA . ASP A 1 86 ? -2.522 5.809 8.080 1.00 91.00 86 ASP A CA 1
ATOM 629 C C . ASP A 1 86 ? -2.070 4.450 7.529 1.00 91.00 86 ASP A C 1
ATOM 631 O O . ASP A 1 86 ? -0.879 4.234 7.302 1.00 91.00 86 ASP A O 1
ATOM 635 N N . ALA A 1 87 ? -2.998 3.509 7.341 1.00 89.75 87 ALA A N 1
ATOM 636 C CA . ALA A 1 87 ? -2.720 2.213 6.729 1.00 89.75 87 ALA A CA 1
ATOM 637 C C . ALA A 1 87 ? -2.418 2.369 5.234 1.00 89.75 87 ALA A C 1
ATOM 639 O O . ALA A 1 87 ? -1.420 1.837 4.750 1.00 89.75 87 ALA A O 1
ATOM 640 N N . HIS A 1 88 ? -3.234 3.150 4.523 1.00 92.25 88 HIS A N 1
ATOM 641 C CA . HIS A 1 88 ? -3.034 3.430 3.107 1.00 92.25 88 HIS A CA 1
ATOM 642 C C . HIS A 1 88 ? -1.709 4.161 2.858 1.00 92.25 88 HIS A C 1
ATOM 644 O O . HIS A 1 88 ? -0.927 3.710 2.031 1.00 92.25 88 HIS A O 1
ATOM 650 N N . ALA A 1 89 ? -1.408 5.227 3.611 1.00 91.81 89 ALA A N 1
ATOM 651 C CA . ALA A 1 89 ? -0.157 5.976 3.467 1.00 91.81 89 ALA A CA 1
ATOM 652 C C . ALA A 1 89 ? 1.074 5.072 3.632 1.00 91.81 89 ALA A C 1
ATOM 654 O O . ALA A 1 89 ? 1.919 5.013 2.745 1.00 91.81 89 ALA A O 1
ATOM 655 N N . ARG A 1 90 ? 1.116 4.272 4.707 1.00 89.00 90 ARG A N 1
ATOM 656 C CA . ARG A 1 90 ? 2.220 3.329 4.948 1.00 89.00 90 ARG A CA 1
ATOM 657 C C . ARG A 1 90 ? 2.376 2.298 3.833 1.00 89.00 90 ARG A C 1
ATOM 659 O O . ARG A 1 90 ? 3.500 1.976 3.456 1.00 89.00 90 ARG A O 1
ATOM 666 N N . ALA A 1 91 ? 1.270 1.765 3.322 1.00 90.00 91 ALA A N 1
ATOM 667 C CA . ALA A 1 91 ? 1.309 0.774 2.255 1.00 90.00 91 ALA A CA 1
ATOM 668 C C . ALA A 1 91 ? 1.770 1.382 0.919 1.00 90.00 91 ALA A C 1
ATOM 670 O O . ALA A 1 91 ? 2.542 0.751 0.199 1.00 90.00 91 ALA A O 1
ATOM 671 N N . ILE A 1 92 ? 1.361 2.617 0.613 1.00 92.38 92 ILE A N 1
ATOM 672 C CA . ILE A 1 92 ? 1.841 3.356 -0.560 1.00 92.38 92 ILE A CA 1
ATOM 673 C C . ILE A 1 92 ? 3.338 3.659 -0.451 1.00 92.38 92 ILE A C 1
ATOM 675 O O . ILE A 1 92 ? 4.061 3.394 -1.408 1.00 92.38 92 ILE A O 1
ATOM 679 N N . ASP A 1 93 ? 3.824 4.112 0.707 1.00 92.56 93 ASP A N 1
ATOM 680 C CA . ASP A 1 93 ? 5.254 4.382 0.918 1.00 92.56 93 ASP A CA 1
ATOM 681 C C . ASP A 1 93 ? 6.106 3.121 0.681 1.00 92.56 93 ASP A C 1
ATOM 683 O O . ASP A 1 93 ? 7.143 3.157 0.012 1.00 92.56 93 ASP A O 1
ATOM 687 N N . GLN A 1 94 ? 5.646 1.970 1.186 1.00 90.19 94 GLN A N 1
ATOM 688 C CA . GLN A 1 94 ? 6.299 0.681 0.944 1.00 90.19 94 GLN A CA 1
ATOM 689 C C . GLN A 1 94 ? 6.285 0.308 -0.541 1.00 90.19 94 GLN A C 1
ATOM 691 O O . GLN A 1 94 ? 7.29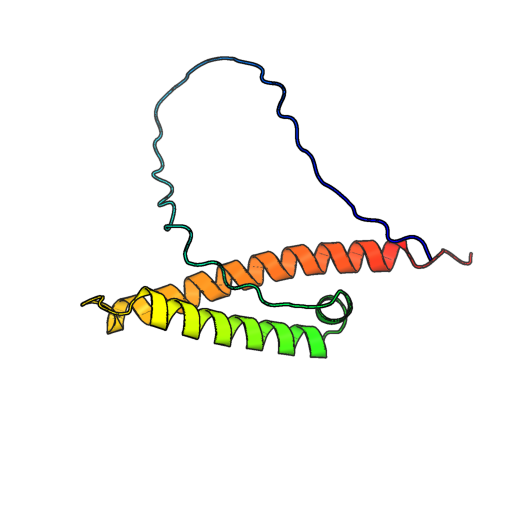2 -0.169 -1.070 1.00 90.19 94 GLN A O 1
ATOM 696 N N . LEU A 1 95 ? 5.161 0.532 -1.219 1.00 91.44 95 LEU A N 1
ATOM 697 C CA . LEU A 1 95 ? 5.008 0.219 -2.631 1.00 91.44 95 LEU A CA 1
ATOM 698 C C . LEU A 1 95 ? 5.911 1.095 -3.514 1.00 91.44 95 LEU A C 1
ATOM 700 O O . LEU A 1 95 ? 6.533 0.591 -4.449 1.00 91.44 95 LEU A O 1
ATOM 704 N N . GLU A 1 96 ? 6.051 2.380 -3.191 1.00 92.69 96 GLU A N 1
ATOM 705 C CA . GLU A 1 96 ? 6.933 3.318 -3.894 1.00 92.69 96 GLU A CA 1
ATOM 706 C C . GLU A 1 96 ? 8.415 2.964 -3.704 1.00 92.69 96 GLU A C 1
ATOM 708 O O . GLU A 1 96 ? 9.192 2.967 -4.669 1.00 92.69 96 GLU A O 1
ATOM 713 N N . ALA A 1 97 ? 8.806 2.547 -2.497 1.00 91.44 97 ALA A N 1
ATOM 714 C CA . ALA A 1 97 ? 10.144 2.018 -2.238 1.00 91.44 97 ALA A CA 1
ATOM 715 C C . ALA A 1 97 ? 10.438 0.762 -3.085 1.00 91.44 97 ALA A C 1
ATOM 717 O O . ALA A 1 97 ? 11.516 0.637 -3.677 1.00 91.44 97 ALA A O 1
ATOM 718 N N . GLN A 1 98 ? 9.469 -0.146 -3.227 1.00 91.81 98 GLN A N 1
ATOM 719 C CA . GLN A 1 98 ? 9.633 -1.310 -4.101 1.00 91.81 98 GLN A CA 1
ATOM 720 C C . GLN A 1 98 ? 9.656 -0.935 -5.583 1.00 91.81 98 GLN A C 1
ATOM 722 O O . GLN A 1 98 ? 10.476 -1.465 -6.334 1.00 91.81 98 GLN A O 1
ATOM 727 N N . ARG A 1 99 ? 8.814 0.012 -6.008 1.00 92.44 99 ARG A N 1
ATOM 728 C CA . ARG A 1 99 ? 8.777 0.502 -7.388 1.00 92.44 99 ARG A CA 1
ATOM 729 C C . ARG A 1 99 ? 10.111 1.101 -7.813 1.00 92.44 99 ARG A C 1
ATOM 731 O O . ARG A 1 99 ? 10.621 0.741 -8.869 1.00 92.44 99 ARG A O 1
ATOM 738 N N . SER A 1 100 ? 10.695 1.976 -6.997 1.00 91.88 100 SER A N 1
ATOM 739 C CA . SER A 1 100 ? 12.007 2.572 -7.292 1.00 91.88 100 SER A CA 1
ATOM 740 C C . SER A 1 100 ? 13.101 1.508 -7.455 1.00 91.88 100 SER A C 1
ATOM 742 O O . SER A 1 100 ? 13.895 1.564 -8.398 1.00 91.88 100 SER A O 1
ATOM 744 N N . THR A 1 101 ? 13.081 0.478 -6.606 1.00 90.62 101 THR A N 1
ATOM 745 C CA . THR A 1 101 ? 13.990 -0.671 -6.707 1.00 90.62 101 THR A CA 1
ATOM 746 C C . THR 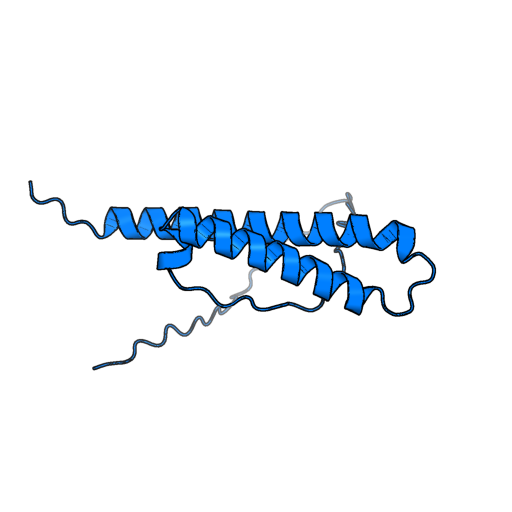A 1 101 ? 13.755 -1.460 -7.999 1.00 90.62 101 THR A C 1
ATOM 748 O O . THR A 1 101 ? 14.704 -1.732 -8.734 1.00 90.62 101 THR A O 1
ATOM 751 N N . ALA A 1 102 ? 12.500 -1.780 -8.325 1.00 89.25 102 ALA A N 1
ATOM 752 C CA . ALA A 1 102 ? 12.139 -2.530 -9.528 1.00 89.25 102 ALA A CA 1
ATOM 753 C C . ALA A 1 102 ? 12.542 -1.796 -10.816 1.00 89.25 102 ALA A C 1
ATOM 755 O O . ALA A 1 102 ? 13.100 -2.409 -11.723 1.00 89.25 102 ALA A O 1
ATOM 756 N N . LEU A 1 103 ? 12.326 -0.478 -10.875 1.00 89.62 103 LEU A N 1
ATOM 757 C CA . LEU A 1 103 ? 12.736 0.359 -12.005 1.00 89.62 103 LEU A CA 1
ATOM 758 C C . LEU A 1 103 ? 14.262 0.411 -12.154 1.00 89.62 103 LEU A C 1
ATOM 760 O O . LEU A 1 103 ? 14.766 0.341 -13.272 1.00 89.62 103 LEU A O 1
ATOM 764 N N . THR A 1 104 ? 14.999 0.466 -11.041 1.00 90.38 104 THR A N 1
ATOM 765 C CA . THR A 1 104 ? 16.472 0.442 -11.052 1.00 90.38 104 THR A CA 1
ATOM 766 C C . THR A 1 104 ? 17.003 -0.883 -11.603 1.00 90.38 104 THR A C 1
ATOM 768 O O . THR A 1 104 ? 17.892 -0.894 -12.453 1.00 90.38 104 THR A O 1
ATOM 771 N N . VAL A 1 105 ? 16.430 -2.011 -11.170 1.00 87.62 105 VAL A N 1
ATOM 772 C CA . VAL A 1 105 ? 16.806 -3.348 -11.661 1.00 87.62 105 VAL A CA 1
ATOM 773 C C . VAL A 1 105 ? 16.434 -3.526 -13.136 1.00 87.62 105 VAL A C 1
ATOM 775 O O . VAL A 1 105 ? 17.231 -4.064 -13.906 1.00 87.62 105 VAL A O 1
ATOM 778 N N . ALA A 1 106 ? 15.257 -3.050 -13.550 1.00 85.06 106 ALA A N 1
ATOM 779 C CA . ALA A 1 106 ? 14.822 -3.091 -14.944 1.00 85.06 106 ALA A CA 1
ATOM 780 C C . ALA A 1 106 ? 15.748 -2.269 -15.856 1.00 85.06 106 ALA A C 1
ATOM 782 O O . ALA A 1 106 ? 16.133 -2.741 -16.921 1.00 85.06 106 ALA A O 1
ATOM 783 N N . ALA A 1 107 ? 16.171 -1.078 -15.421 1.00 84.19 107 ALA A N 1
ATOM 784 C CA . ALA A 1 107 ? 17.118 -0.253 -16.169 1.00 84.19 107 ALA A CA 1
ATOM 785 C C . ALA A 1 107 ? 18.500 -0.920 -16.297 1.00 84.19 107 ALA A C 1
ATOM 787 O O . ALA A 1 107 ? 19.086 -0.911 -17.373 1.00 84.19 107 ALA A O 1
ATOM 788 N N . ALA A 1 108 ? 18.996 -1.552 -15.227 1.00 83.69 108 ALA A N 1
ATOM 789 C CA . ALA A 1 108 ? 20.292 -2.237 -15.226 1.00 83.69 108 ALA A CA 1
ATOM 790 C C . ALA A 1 108 ? 20.323 -3.528 -16.066 1.00 83.69 108 ALA A C 1
ATOM 792 O O . ALA A 1 108 ? 21.399 -4.028 -16.386 1.00 83.69 108 ALA A O 1
ATOM 793 N N . SER A 1 109 ? 19.158 -4.093 -16.397 1.00 78.00 109 SER A N 1
ATOM 794 C CA . SER A 1 109 ? 19.038 -5.329 -17.182 1.00 78.00 109 SER A CA 1
ATOM 795 C C . SER A 1 109 ? 18.854 -5.092 -18.683 1.00 78.00 109 SER A C 1
ATOM 797 O O . SER A 1 109 ? 18.826 -6.063 -19.438 1.00 78.00 109 SER A O 1
ATOM 799 N N . VAL A 1 110 ? 18.794 -3.834 -19.133 1.00 76.69 110 VAL A N 1
ATOM 800 C CA . VAL A 1 110 ? 18.922 -3.479 -20.551 1.00 76.69 110 VAL A CA 1
ATOM 801 C C . VAL A 1 110 ? 20.419 -3.416 -20.879 1.00 76.69 110 VAL A C 1
ATOM 803 O O . VAL A 1 110 ? 21.081 -2.478 -20.437 1.00 76.69 110 VAL A O 1
ATOM 806 N N . PRO A 1 111 ? 20.999 -4.400 -21.594 1.00 57.84 111 PRO A N 1
ATOM 807 C CA . PRO A 1 111 ? 22.400 -4.323 -21.977 1.00 57.84 111 PRO A CA 1
ATOM 808 C C . PRO A 1 111 ? 22.610 -3.134 -22.918 1.00 57.84 111 PRO A C 1
ATOM 810 O O . PRO A 1 111 ? 21.882 -2.969 -23.900 1.00 57.84 111 PRO A O 1
ATOM 813 N N . ASP A 1 112 ? 23.616 -2.325 -22.595 1.00 61.25 112 ASP A N 1
ATOM 814 C CA . ASP A 1 112 ? 24.183 -1.307 -23.471 1.00 61.25 112 ASP A CA 1
ATOM 815 C C . ASP A 1 112 ? 24.665 -2.001 -24.755 1.00 61.25 112 ASP A C 1
ATOM 817 O O . ASP A 1 112 ? 25.631 -2.762 -24.756 1.00 61.25 112 ASP A O 1
ATOM 821 N N . GLN A 1 113 ? 23.903 -1.843 -25.835 1.00 49.38 113 GLN A N 1
ATOM 822 C CA . GLN A 1 113 ? 24.251 -2.339 -27.168 1.00 49.38 113 GLN A CA 1
ATOM 823 C C . GLN A 1 113 ? 24.991 -1.227 -27.932 1.00 49.38 113 GLN A C 1
ATOM 825 O O . GLN A 1 113 ? 24.542 -0.825 -29.010 1.00 49.38 113 GLN A O 1
ATOM 830 N N . GLY A 1 114 ? 26.065 -0.693 -27.335 1.00 50.94 114 GLY A N 1
ATOM 831 C CA . GLY A 1 114 ? 26.903 0.387 -27.873 1.00 50.94 114 GLY A CA 1
ATOM 832 C C . GLY A 1 114 ? 28.383 0.038 -27.910 1.00 50.94 114 GLY A C 1
ATOM 833 O O . GLY A 1 114 ? 29.056 0.217 -26.876 1.00 50.94 114 GLY A O 1
#

pLDDT: mean 74.96, std 20.5, range [38.19, 95.06]

Radius of gyration: 20.07 Å; Cα contacts (8 Å, |Δi|>4): 44; chains: 1; bounding box: 46×37×56 Å

Foldseek 3Di:
DDDDDDDDDDDDDDDDDDDDDDDPPPPVPVPPFPDDDDDDDLCLLAPPVSVVVSLVVQLVVQLVSLCVVCVPPPCSVPCSVVSSVVSSVVVVVVSVVVSVVSVVVVVVPPDDPD